Protein AF-A0A2V9KN90-F1 (afdb_monomer)

Structure (mmCIF, N/CA/C/O backbone):
data_AF-A0A2V9KN90-F1
#
_entry.id   AF-A0A2V9KN90-F1
#
loop_
_atom_site.group_PDB
_atom_site.id
_atom_site.type_symbol
_atom_site.label_atom_id
_atom_site.label_alt_id
_atom_site.label_comp_id
_atom_site.label_asym_id
_atom_site.label_entity_id
_atom_site.label_seq_id
_atom_site.pdbx_PDB_ins_code
_atom_site.Cartn_x
_atom_site.Cartn_y
_atom_site.Cartn_z
_atom_site.occupancy
_atom_site.B_iso_or_equiv
_atom_site.auth_seq_id
_atom_site.auth_comp_id
_atom_site.auth_asym_id
_atom_site.auth_atom_id
_atom_site.pdbx_PDB_model_num
ATOM 1 N 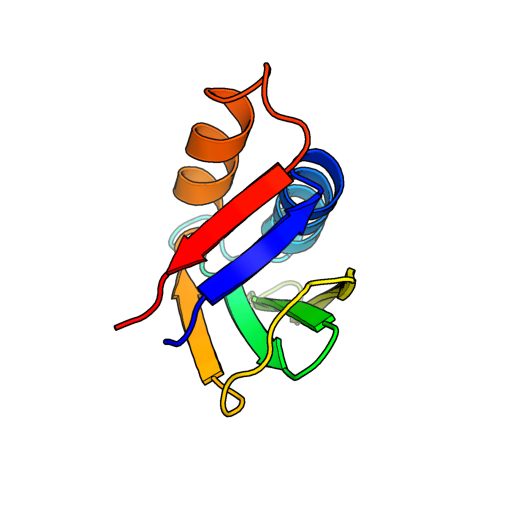N . ASP A 1 1 ? -20.202 5.437 2.237 1.00 67.06 1 ASP A N 1
ATOM 2 C CA . ASP A 1 1 ? -18.839 5.848 2.621 1.00 67.06 1 ASP A CA 1
ATOM 3 C C . ASP A 1 1 ? -17.827 4.859 2.069 1.00 67.06 1 ASP A C 1
ATOM 5 O O . ASP A 1 1 ? -17.872 3.693 2.438 1.00 67.06 1 ASP A O 1
ATOM 9 N N . ARG A 1 2 ? -16.957 5.292 1.148 1.00 86.44 2 ARG A N 1
ATOM 10 C CA . ARG A 1 2 ? -15.882 4.463 0.571 1.00 86.44 2 ARG A CA 1
ATOM 11 C C . ARG A 1 2 ? -14.610 4.633 1.412 1.00 86.44 2 ARG A C 1
ATOM 13 O O . ARG A 1 2 ? -13.662 5.295 0.997 1.00 86.44 2 ARG A O 1
ATOM 20 N N . ALA A 1 3 ? -14.638 4.106 2.635 1.00 93.81 3 ALA A N 1
ATOM 21 C CA . ALA A 1 3 ? -13.513 4.138 3.568 1.00 93.81 3 ALA A CA 1
ATOM 22 C C . ALA A 1 3 ? -12.819 2.771 3.605 1.00 93.81 3 ALA A C 1
ATOM 24 O O . ALA A 1 3 ? -13.475 1.764 3.854 1.00 93.81 3 ALA A O 1
ATOM 25 N N . LEU A 1 4 ? -11.510 2.756 3.361 1.00 95.81 4 LEU A N 1
ATOM 26 C CA . LEU A 1 4 ? -10.657 1.574 3.422 1.00 95.81 4 LEU A CA 1
ATOM 27 C C . LEU A 1 4 ? -9.731 1.681 4.629 1.00 95.81 4 LEU A C 1
ATOM 29 O O . LEU A 1 4 ? -8.994 2.662 4.736 1.00 95.81 4 LEU A O 1
ATOM 33 N N . GLN A 1 5 ? -9.748 0.689 5.518 1.00 97.00 5 GLN A N 1
ATOM 34 C CA . GLN A 1 5 ? -8.826 0.620 6.654 1.00 97.00 5 GLN A CA 1
ATOM 35 C C . GLN A 1 5 ? -7.883 -0.573 6.532 1.00 97.00 5 GLN A C 1
ATOM 37 O O . GLN A 1 5 ? -8.296 -1.665 6.171 1.00 97.00 5 GLN A O 1
ATOM 42 N N . THR A 1 6 ? -6.607 -0.384 6.849 1.00 97.50 6 THR A N 1
ATOM 43 C CA . THR A 1 6 ? -5.599 -1.453 6.776 1.00 97.50 6 THR A CA 1
ATOM 44 C C . THR A 1 6 ? -4.491 -1.228 7.799 1.00 97.50 6 THR A C 1
ATOM 46 O O . THR A 1 6 ? -4.370 -0.137 8.364 1.00 97.50 6 THR A O 1
ATOM 49 N N . ASP A 1 7 ? -3.687 -2.262 8.046 1.00 97.81 7 ASP A N 1
ATOM 50 C CA . ASP A 1 7 ? -2.423 -2.133 8.769 1.00 97.81 7 ASP A CA 1
ATOM 51 C C . ASP A 1 7 ? -1.465 -1.203 8.005 1.00 97.81 7 ASP A C 1
ATOM 53 O O . ASP A 1 7 ? -1.273 -1.323 6.788 1.00 97.81 7 ASP A O 1
ATOM 57 N N . ARG A 1 8 ? -0.887 -0.241 8.729 1.00 97.44 8 ARG A N 1
ATOM 58 C CA . ARG A 1 8 ? -0.008 0.791 8.174 1.00 97.44 8 ARG A CA 1
ATOM 59 C C . ARG A 1 8 ? 1.260 0.183 7.589 1.00 97.44 8 ARG A C 1
ATOM 61 O O . ARG A 1 8 ? 1.698 0.598 6.516 1.00 9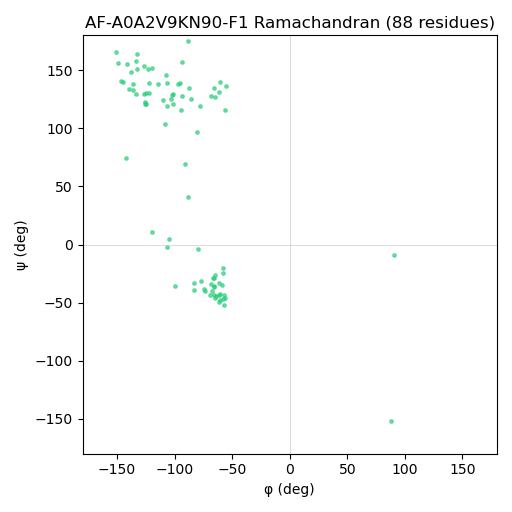7.44 8 ARG A O 1
ATOM 68 N N . LEU A 1 9 ? 1.872 -0.759 8.306 1.00 96.88 9 LEU A N 1
ATOM 69 C CA . LEU A 1 9 ? 3.143 -1.348 7.911 1.00 96.88 9 LEU A CA 1
ATOM 70 C C . LEU A 1 9 ? 2.947 -2.293 6.726 1.00 96.88 9 LEU A C 1
ATOM 72 O O . LEU A 1 9 ? 3.740 -2.247 5.792 1.00 96.88 9 LEU A O 1
ATOM 76 N N . ALA A 1 10 ? 1.873 -3.083 6.713 1.00 97.25 10 ALA A N 1
ATOM 77 C CA . ALA A 1 10 ? 1.504 -3.923 5.580 1.00 97.25 10 ALA A CA 1
ATOM 78 C C . ALA A 1 10 ? 1.339 -3.091 4.301 1.00 97.25 10 ALA A C 1
ATOM 80 O O . ALA A 1 10 ? 1.919 -3.441 3.272 1.00 97.25 10 ALA A O 1
ATOM 81 N N . LEU A 1 11 ? 0.629 -1.958 4.382 1.00 97.00 11 LEU A N 1
ATOM 82 C CA . LEU A 1 11 ? 0.463 -1.050 3.248 1.00 97.00 11 LEU A CA 1
ATOM 83 C C . LEU A 1 11 ? 1.788 -0.420 2.809 1.00 97.00 11 LEU A C 1
ATOM 85 O O . LEU A 1 11 ? 2.091 -0.426 1.619 1.00 97.00 11 LEU A O 1
ATOM 89 N N . LEU A 1 12 ? 2.599 0.078 3.747 1.00 96.94 12 LEU A N 1
ATOM 90 C CA . LEU A 1 12 ? 3.907 0.661 3.431 1.00 96.94 12 LEU A CA 1
ATOM 91 C C . LEU A 1 12 ? 4.809 -0.353 2.716 1.00 96.94 12 LEU A C 1
ATOM 93 O O . LEU A 1 12 ? 5.373 -0.047 1.670 1.00 96.94 12 LEU A O 1
ATOM 97 N N . ARG A 1 13 ? 4.892 -1.582 3.234 1.00 96.56 13 ARG A N 1
ATOM 98 C CA . ARG A 1 13 ? 5.702 -2.647 2.630 1.00 96.56 13 ARG A CA 1
ATOM 99 C C . ARG A 1 13 ? 5.183 -3.076 1.262 1.00 96.56 13 ARG A C 1
ATOM 101 O O . ARG A 1 13 ? 5.990 -3.389 0.393 1.00 96.56 13 ARG A O 1
ATOM 108 N N . ALA A 1 14 ? 3.868 -3.097 1.060 1.00 96.75 14 ALA A N 1
ATOM 109 C CA . ALA A 1 14 ? 3.294 -3.401 -0.245 1.00 96.75 14 ALA A CA 1
ATOM 110 C C . ALA A 1 14 ? 3.603 -2.300 -1.272 1.00 96.75 14 ALA A C 1
ATOM 112 O O . ALA A 1 14 ? 3.970 -2.603 -2.405 1.00 96.75 14 ALA A O 1
ATOM 113 N N . ILE A 1 15 ? 3.543 -1.026 -0.867 1.00 95.44 15 ILE A N 1
ATOM 114 C CA . ILE A 1 15 ? 3.942 0.103 -1.719 1.00 95.44 15 ILE A CA 1
ATOM 115 C C . ILE A 1 15 ? 5.419 -0.004 -2.098 1.00 95.44 15 ILE A C 1
ATOM 117 O O . ILE A 1 15 ? 5.729 0.066 -3.282 1.00 95.44 15 ILE A O 1
ATOM 121 N N . GLU A 1 16 ? 6.310 -0.230 -1.128 1.00 93.44 16 GLU A N 1
ATOM 122 C CA . GLU A 1 16 ? 7.750 -0.383 -1.380 1.00 93.44 16 GLU A CA 1
ATOM 123 C C . GLU A 1 16 ? 8.035 -1.516 -2.378 1.00 93.44 16 GLU A C 1
ATOM 125 O O . GLU A 1 16 ? 8.836 -1.339 -3.289 1.00 93.44 16 GLU A O 1
ATOM 130 N N . ARG A 1 17 ? 7.361 -2.670 -2.251 1.00 92.25 17 ARG A N 1
ATOM 131 C CA . ARG A 1 17 ? 7.538 -3.803 -3.176 1.00 92.25 17 ARG A CA 1
ATOM 132 C C . ARG A 1 17 ? 7.070 -3.482 -4.591 1.00 92.25 17 ARG A C 1
ATOM 134 O O . ARG A 1 17 ? 7.749 -3.839 -5.549 1.00 92.25 17 ARG A O 1
ATOM 141 N N . VAL A 1 18 ? 5.922 -2.824 -4.725 1.00 91.94 18 VAL A N 1
ATOM 142 C CA . VAL A 1 18 ? 5.337 -2.510 -6.032 1.00 91.94 18 VAL A CA 1
ATOM 143 C C . VAL A 1 18 ? 6.051 -1.332 -6.704 1.00 91.94 18 VAL A C 1
ATOM 145 O O . VAL A 1 18 ? 6.185 -1.331 -7.926 1.00 91.94 18 VAL A O 1
ATOM 148 N N . GLU A 1 19 ? 6.575 -0.370 -5.938 1.00 90.12 19 GLU A N 1
ATOM 149 C CA . GLU A 1 19 ? 7.362 0.758 -6.457 1.00 90.12 19 GLU A CA 1
ATOM 150 C C . GLU A 1 19 ? 8.605 0.286 -7.226 1.00 90.12 19 GLU A C 1
ATOM 152 O O . GLU A 1 19 ? 8.932 0.874 -8.258 1.00 90.12 19 GLU A O 1
ATOM 157 N N . LEU A 1 20 ? 9.235 -0.820 -6.804 1.00 87.50 20 LEU A N 1
ATOM 158 C CA . LEU A 1 20 ? 10.385 -1.426 -7.496 1.00 87.50 20 LEU A CA 1
ATOM 159 C C . LEU A 1 20 ? 10.098 -1.811 -8.957 1.00 87.50 20 LEU A C 1
ATOM 161 O O . LEU A 1 20 ? 11.034 -1.982 -9.734 1.00 87.50 20 LEU A O 1
ATOM 165 N N . VAL A 1 21 ? 8.822 -1.959 -9.325 1.00 86.81 21 VAL A N 1
ATOM 166 C CA . VAL A 1 21 ? 8.368 -2.369 -10.664 1.00 86.81 21 VAL A CA 1
ATOM 167 C C . VAL A 1 21 ? 7.801 -1.183 -11.464 1.00 86.81 21 VAL A C 1
ATOM 169 O O . VAL A 1 21 ? 7.295 -1.363 -12.568 1.00 86.81 21 VAL A O 1
ATOM 172 N N . THR A 1 22 ? 7.862 0.043 -10.930 1.00 84.81 22 THR A N 1
ATOM 173 C CA . THR A 1 22 ? 7.332 1.253 -11.589 1.00 84.81 22 THR A CA 1
ATOM 174 C C . THR A 1 22 ? 8.383 2.011 -12.406 1.00 84.81 22 THR A C 1
ATOM 176 O O . THR A 1 22 ? 9.583 1.901 -12.166 1.00 84.81 22 THR A O 1
ATOM 179 N N . ASP A 1 23 ? 7.927 2.809 -13.379 1.00 80.19 23 ASP A N 1
ATOM 180 C CA . ASP A 1 23 ? 8.789 3.709 -14.158 1.00 80.19 23 ASP A CA 1
ATOM 181 C C . ASP A 1 23 ? 9.402 4.808 -13.267 1.00 80.19 23 ASP A C 1
ATOM 183 O O . ASP A 1 23 ? 8.692 5.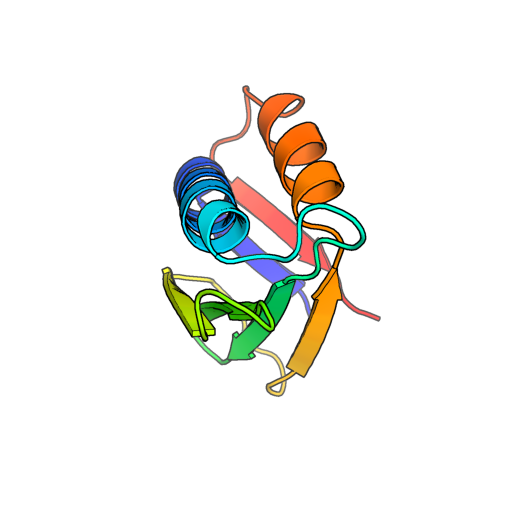546 -12.578 1.00 80.19 23 ASP A O 1
ATOM 187 N N . GLY A 1 24 ? 10.730 4.952 -13.306 1.00 74.50 24 GLY A N 1
ATOM 188 C CA . GLY A 1 24 ? 11.466 5.911 -12.480 1.00 74.50 24 GLY A CA 1
ATOM 189 C C . GLY A 1 24 ? 11.165 7.387 -12.776 1.00 74.50 24 GLY A C 1
ATOM 190 O O . GLY A 1 24 ? 11.280 8.217 -11.868 1.00 74.50 24 GLY A O 1
ATOM 191 N N . ASN A 1 25 ? 10.749 7.721 -14.004 1.00 80.69 25 ASN A N 1
ATOM 192 C CA . ASN A 1 25 ? 10.408 9.087 -14.409 1.00 80.69 25 ASN A CA 1
ATOM 193 C C . ASN A 1 25 ? 8.976 9.471 -14.019 1.00 80.69 25 ASN A C 1
ATOM 195 O O . ASN A 1 25 ? 8.711 10.641 -13.728 1.00 80.69 25 ASN A O 1
ATOM 199 N N . ARG A 1 26 ? 8.040 8.514 -14.031 1.00 81.12 26 ARG A N 1
ATOM 200 C CA . ARG A 1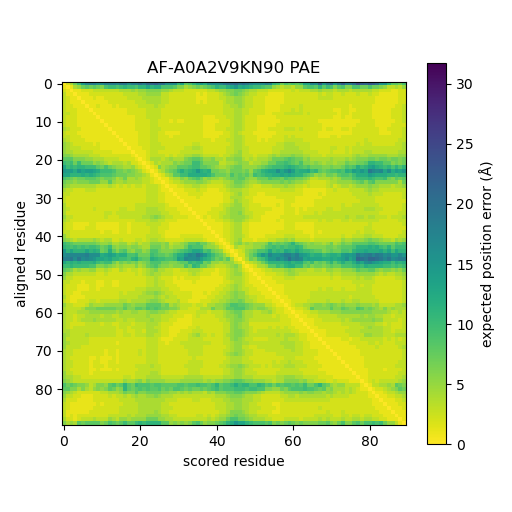 26 ? 6.630 8.729 -13.661 1.00 81.12 26 ARG A CA 1
ATOM 201 C C . ARG A 1 26 ? 6.070 7.523 -12.901 1.00 81.12 26 ARG A C 1
ATOM 203 O O . ARG A 1 26 ? 5.267 6.775 -13.463 1.00 81.12 26 ARG A O 1
ATOM 210 N N . PRO A 1 27 ? 6.442 7.350 -11.622 1.00 85.88 27 PRO A N 1
ATOM 211 C CA . PRO A 1 27 ? 5.982 6.208 -10.853 1.00 85.88 27 PRO A CA 1
ATOM 212 C C . PRO A 1 27 ? 4.479 6.328 -10.603 1.00 85.88 27 PRO A C 1
ATOM 214 O O . PRO A 1 27 ? 3.981 7.352 -10.123 1.00 85.88 27 PRO A O 1
ATOM 217 N N . SER A 1 28 ? 3.747 5.269 -10.934 1.00 90.75 28 SER A N 1
ATOM 218 C CA . SER A 1 28 ? 2.313 5.175 -10.695 1.00 90.75 28 SER A CA 1
ATOM 219 C C . SER A 1 28 ? 1.952 3.777 -10.221 1.00 90.75 28 SER A C 1
ATOM 221 O O . SER A 1 28 ? 2.385 2.781 -10.797 1.00 90.75 28 SER A O 1
ATOM 223 N N . VAL A 1 29 ? 1.143 3.724 -9.167 1.00 93.44 29 VAL A N 1
ATOM 224 C CA . VAL A 1 29 ? 0.559 2.499 -8.632 1.00 93.44 29 VAL A CA 1
ATOM 225 C C . VAL A 1 29 ? -0.955 2.636 -8.651 1.00 93.44 29 VAL A C 1
ATOM 227 O O . VAL A 1 29 ? -1.509 3.637 -8.194 1.00 93.44 29 VAL A O 1
ATOM 230 N N . ALA A 1 30 ? -1.633 1.628 -9.187 1.00 94.31 30 ALA A N 1
ATOM 231 C CA . ALA A 1 30 ? -3.074 1.491 -9.085 1.00 94.31 30 ALA A CA 1
ATOM 232 C C . ALA A 1 30 ? -3.434 0.788 -7.773 1.00 94.31 30 ALA A C 1
ATOM 234 O O . ALA A 1 30 ? -2.961 -0.312 -7.504 1.00 94.31 30 ALA A O 1
ATOM 235 N N . LEU A 1 31 ? -4.283 1.430 -6.980 1.00 95.69 31 LEU A N 1
ATOM 236 C CA . LEU A 1 31 ? -4.933 0.865 -5.809 1.00 95.69 31 LEU A CA 1
ATOM 237 C C . LEU A 1 31 ? -6.298 0.332 -6.234 1.00 95.69 31 LEU A C 1
ATOM 239 O O . LEU A 1 31 ? -7.156 1.110 -6.651 1.00 95.69 31 LEU A O 1
ATOM 243 N N . GLU A 1 32 ? -6.488 -0.974 -6.141 1.00 96.56 32 GLU A N 1
ATOM 244 C CA . GLU A 1 32 ? -7.740 -1.669 -6.417 1.00 96.56 32 GLU A CA 1
ATOM 245 C C . GLU A 1 32 ? -8.320 -2.148 -5.084 1.00 96.56 32 GLU A C 1
ATOM 247 O O . GLU A 1 32 ? -7.814 -3.084 -4.472 1.00 96.56 32 GLU A O 1
ATOM 252 N N . ALA A 1 33 ? -9.348 -1.451 -4.602 1.00 96.31 33 ALA A N 1
ATOM 253 C CA . ALA A 1 33 ? -10.038 -1.793 -3.366 1.00 96.31 33 ALA A CA 1
ATOM 254 C C . ALA A 1 33 ? -11.248 -2.672 -3.681 1.00 96.31 33 ALA A C 1
ATOM 256 O O . ALA A 1 33 ? -12.096 -2.287 -4.490 1.00 96.31 33 ALA A O 1
ATOM 257 N N . ALA A 1 34 ? -11.343 -3.814 -3.009 1.00 96.06 34 ALA A N 1
ATOM 258 C CA . ALA A 1 34 ? -12.468 -4.736 -3.070 1.00 96.06 34 ALA A CA 1
ATOM 259 C C . ALA A 1 34 ? -12.879 -5.141 -1.643 1.00 96.06 34 ALA A C 1
ATOM 261 O O . ALA A 1 34 ? -12.134 -4.892 -0.692 1.00 96.06 34 ALA A O 1
ATOM 262 N N . PRO A 1 35 ? -14.076 -5.715 -1.436 1.00 95.56 35 PRO A N 1
ATOM 263 C CA . PRO A 1 35 ? -14.480 -6.142 -0.105 1.00 95.56 35 PRO A CA 1
ATOM 264 C C . PRO A 1 35 ? -13.478 -7.120 0.530 1.00 95.56 35 PRO A C 1
ATOM 266 O O . PRO A 1 35 ? -13.304 -8.232 0.042 1.00 95.56 35 PRO A O 1
ATOM 269 N N . GLY A 1 36 ? -12.841 -6.699 1.625 1.00 95.88 36 GLY A N 1
ATOM 270 C CA . GLY A 1 36 ? -11.868 -7.497 2.383 1.00 95.88 36 GLY A CA 1
ATOM 271 C C . GLY A 1 36 ? -10.399 -7.354 1.960 1.00 95.88 36 GLY A C 1
ATOM 272 O O . GLY A 1 36 ? -9.521 -7.832 2.683 1.00 95.88 36 GLY A O 1
ATOM 273 N N . GLU A 1 37 ? -10.095 -6.683 0.844 1.00 96.88 37 GLU A N 1
ATOM 274 C CA . GLU A 1 37 ? -8.724 -6.610 0.326 1.00 96.88 37 GLU A CA 1
ATOM 275 C C . GLU A 1 37 ? -8.394 -5.318 -0.435 1.00 96.88 37 GLU A C 1
ATOM 277 O O . GLU A 1 37 ? -9.252 -4.614 -0.974 1.00 96.88 37 GLU A O 1
ATOM 282 N N . LEU A 1 38 ? -7.097 -5.017 -0.476 1.00 97.56 38 LEU A N 1
ATOM 283 C CA . LEU A 1 38 ? -6.501 -3.971 -1.292 1.00 97.56 38 LEU A CA 1
ATOM 284 C C . LEU A 1 38 ? -5.388 -4.576 -2.141 1.00 97.56 38 LEU A C 1
ATOM 286 O O . LEU A 1 38 ? -4.394 -5.066 -1.601 1.00 97.56 38 LEU A O 1
ATOM 290 N N . THR A 1 39 ? -5.514 -4.462 -3.457 1.00 97.31 39 THR A N 1
ATOM 291 C CA . THR A 1 39 ? -4.460 -4.834 -4.400 1.00 97.31 39 THR A CA 1
ATOM 292 C C . THR A 1 39 ? -3.750 -3.584 -4.915 1.00 97.31 39 THR A C 1
ATOM 294 O O . THR A 1 39 ? -4.375 -2.640 -5.393 1.00 97.31 39 THR A O 1
ATOM 297 N N . LEU A 1 40 ? -2.424 -3.575 -4.836 1.00 96.44 40 LEU A N 1
ATOM 298 C CA . LEU A 1 40 ? -1.545 -2.566 -5.410 1.00 96.44 40 LEU A CA 1
ATOM 299 C C . LEU A 1 40 ? -0.946 -3.122 -6.698 1.00 96.44 40 LEU A C 1
ATOM 301 O O . LEU A 1 40 ? -0.403 -4.222 -6.690 1.00 96.44 40 LEU A O 1
ATOM 305 N N . LYS A 1 41 ? -1.025 -2.368 -7.796 1.00 94.06 41 LYS A N 1
ATOM 306 C CA . LYS A 1 41 ? -0.445 -2.746 -9.093 1.00 94.06 41 LYS A CA 1
ATOM 307 C C . LYS A 1 41 ? 0.472 -1.660 -9.626 1.00 94.06 41 LYS A C 1
ATOM 309 O O . LYS A 1 41 ? 0.037 -0.529 -9.826 1.00 94.06 41 LYS A O 1
ATOM 314 N N . GLY A 1 42 ? 1.719 -2.018 -9.879 1.00 90.81 42 GLY A N 1
ATOM 315 C CA . GLY A 1 42 ? 2.735 -1.190 -10.513 1.00 90.81 42 GLY A CA 1
ATOM 316 C C . GLY A 1 42 ? 2.997 -1.699 -11.921 1.00 90.81 42 GLY A C 1
ATOM 317 O O . GLY A 1 42 ? 2.907 -2.897 -12.185 1.00 90.81 42 GLY A O 1
ATOM 318 N N . CYS A 1 43 ? 3.295 -0.784 -12.833 1.00 83.81 43 CYS A N 1
ATOM 319 C CA . CYS A 1 43 ? 3.601 -1.107 -14.218 1.00 83.81 43 CYS A CA 1
ATOM 320 C C . CYS A 1 43 ? 4.811 -0.283 -14.663 1.00 83.81 43 CYS A C 1
ATOM 322 O O . CYS A 1 43 ? 4.898 0.912 -14.358 1.00 83.81 43 CYS A O 1
ATOM 324 N N . SER A 1 44 ? 5.720 -0.914 -15.399 1.00 79.81 44 SER A N 1
ATOM 325 C CA . SER A 1 44 ? 6.794 -0.248 -16.135 1.00 79.81 44 SER A CA 1
ATOM 326 C C . SER A 1 44 ? 6.860 -0.799 -17.556 1.00 79.81 44 SER A C 1
ATOM 328 O O . SER A 1 44 ? 6.522 -1.956 -17.805 1.00 79.81 44 SER A O 1
ATOM 330 N N . GLN A 1 45 ? 7.312 0.033 -18.495 1.00 73.69 45 GLN A N 1
ATOM 331 C CA . GLN A 1 45 ? 7.489 -0.389 -19.888 1.00 73.69 45 GLN A CA 1
ATOM 332 C C . GLN A 1 45 ? 8.607 -1.434 -20.042 1.00 73.69 45 GLN A C 1
ATOM 334 O O . GLN A 1 45 ? 8.515 -2.281 -20.927 1.00 73.69 45 GLN A O 1
ATOM 339 N N . ASP A 1 46 ? 9.611 -1.407 -19.159 1.00 68.69 46 ASP A N 1
ATOM 340 C CA . ASP A 1 46 ? 10.826 -2.219 -19.281 1.00 68.69 46 ASP A CA 1
ATOM 341 C C . ASP A 1 46 ? 10.815 -3.493 -18.414 1.00 68.69 46 ASP A C 1
ATOM 343 O O . ASP A 1 46 ? 11.327 -4.527 -18.841 1.00 68.69 46 ASP A O 1
ATOM 347 N N . CYS A 1 47 ? 10.233 -3.447 -17.207 1.00 63.75 47 CYS A N 1
ATOM 348 C CA . CYS A 1 47 ? 10.287 -4.548 -16.230 1.00 63.75 47 CYS A CA 1
ATOM 349 C C . CYS A 1 47 ? 8.960 -5.316 -16.075 1.00 63.75 47 CYS A C 1
ATOM 351 O O . CYS A 1 47 ? 8.913 -6.293 -15.327 1.00 63.75 47 CYS A O 1
ATOM 353 N N . GLY A 1 48 ? 7.894 -4.914 -16.775 1.00 77.44 48 GLY A N 1
ATOM 354 C CA . GLY A 1 48 ? 6.587 -5.577 -16.738 1.00 77.44 48 GLY A CA 1
ATOM 355 C C . GLY A 1 48 ? 5.658 -5.073 -15.628 1.00 77.44 48 GLY A C 1
ATOM 356 O O . GLY A 1 48 ? 5.704 -3.906 -15.231 1.00 77.44 48 GLY A O 1
ATOM 357 N N . GLU A 1 49 ? 4.767 -5.950 -15.157 1.00 83.62 49 GLU A N 1
ATOM 358 C CA . GLU A 1 49 ? 3.765 -5.649 -14.126 1.00 83.62 49 GLU A CA 1
ATOM 359 C C . GLU A 1 49 ? 4.132 -6.297 -12.785 1.00 83.62 49 GLU A C 1
ATOM 361 O O . GLU A 1 49 ? 4.563 -7.449 -12.728 1.00 83.62 49 GLU A O 1
ATOM 366 N N . GLY A 1 50 ? 3.934 -5.556 -11.694 1.00 88.88 50 GLY A N 1
ATOM 367 C CA . GLY A 1 50 ? 4.085 -6.035 -10.323 1.00 88.88 50 GLY A CA 1
ATOM 368 C C . GLY A 1 50 ? 2.789 -5.840 -9.551 1.00 88.88 50 GLY A C 1
ATOM 369 O O . GLY A 1 50 ? 2.143 -4.800 -9.677 1.00 88.88 50 GLY A O 1
ATOM 370 N N . SER A 1 51 ? 2.404 -6.821 -8.739 1.00 93.25 51 SER A N 1
ATOM 371 C CA . SER A 1 51 ? 1.198 -6.726 -7.919 1.00 93.25 51 SER A CA 1
ATOM 372 C C . SER A 1 51 ? 1.406 -7.261 -6.518 1.00 93.25 51 SER A C 1
ATOM 374 O O . SER A 1 51 ? 2.122 -8.242 -6.325 1.00 93.25 51 SER A O 1
ATOM 376 N N . ASP A 1 52 ? 0.697 -6.672 -5.570 1.00 95.75 52 ASP A N 1
ATOM 377 C CA . ASP A 1 52 ? 0.696 -7.099 -4.183 1.00 95.75 52 ASP A CA 1
ATOM 378 C C . ASP A 1 52 ? -0.687 -6.913 -3.573 1.00 95.75 52 ASP A C 1
ATOM 38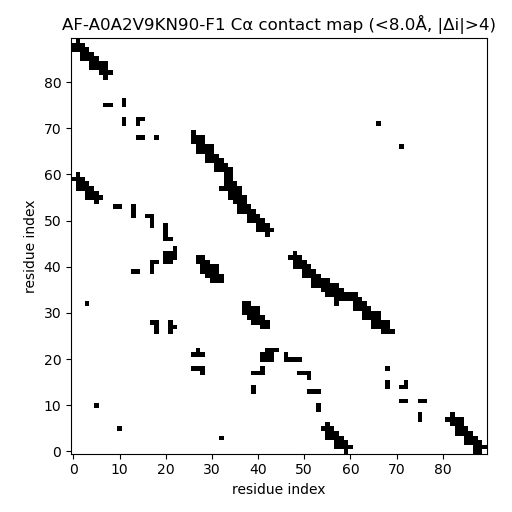0 O O . ASP A 1 52 ? -1.350 -5.919 -3.856 1.00 95.75 52 ASP A O 1
ATOM 384 N N . THR A 1 53 ? -1.138 -7.864 -2.762 1.00 97.50 53 THR A N 1
ATOM 385 C CA . THR A 1 53 ? -2.472 -7.829 -2.153 1.00 97.50 53 THR A CA 1
ATOM 386 C C . THR A 1 53 ? -2.355 -7.954 -0.648 1.00 97.50 53 THR A C 1
ATOM 388 O O . THR A 1 53 ? -1.694 -8.854 -0.131 1.00 97.50 53 THR A O 1
ATOM 391 N N . ILE A 1 54 ? -3.023 -7.044 0.055 1.00 97.81 54 ILE A N 1
ATOM 392 C CA . ILE A 1 54 ? -3.078 -7.007 1.512 1.00 97.81 54 ILE A CA 1
ATOM 393 C C . ILE A 1 54 ? -4.530 -7.049 1.986 1.00 97.81 54 ILE A C 1
ATOM 395 O O . ILE A 1 54 ? -5.436 -6.568 1.304 1.00 97.81 54 ILE A O 1
ATOM 399 N N . ALA A 1 55 ? -4.746 -7.597 3.180 1.00 97.50 55 ALA A N 1
ATOM 400 C CA . ALA A 1 55 ? -6.052 -7.566 3.828 1.00 97.50 55 ALA A CA 1
ATOM 401 C C . ALA A 1 55 ? -6.438 -6.122 4.183 1.00 97.50 55 ALA A C 1
ATOM 403 O O . ALA A 1 55 ? -5.622 -5.379 4.733 1.00 97.50 55 ALA A O 1
ATOM 404 N N . ALA A 1 56 ? -7.681 -5.739 3.900 1.00 97.06 56 ALA A N 1
ATOM 405 C CA . ALA A 1 56 ? -8.192 -4.408 4.201 1.00 97.06 56 ALA A CA 1
ATOM 406 C C . ALA A 1 56 ? -9.685 -4.447 4.550 1.00 97.06 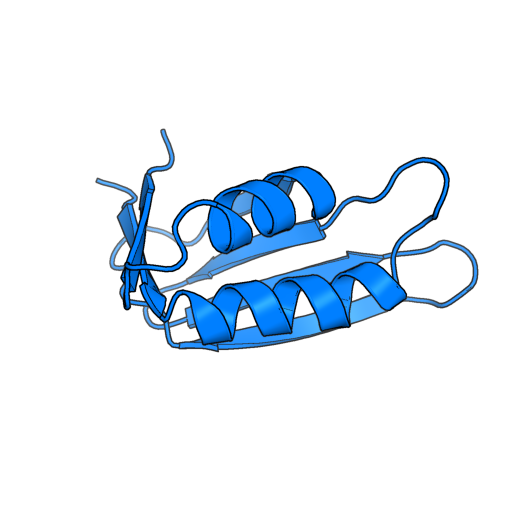56 ALA A C 1
ATOM 408 O O . ALA A 1 56 ? -10.483 -5.122 3.906 1.00 97.06 56 ALA A O 1
ATOM 409 N N . ASP A 1 57 ? -10.086 -3.654 5.537 1.00 96.62 57 ASP A N 1
ATOM 410 C CA . ASP A 1 57 ? -11.488 -3.452 5.875 1.00 96.62 57 ASP A CA 1
ATOM 411 C C . ASP A 1 57 ? -12.081 -2.427 4.901 1.00 96.62 57 ASP A C 1
ATOM 413 O O . ASP A 1 57 ? -11.938 -1.211 5.069 1.00 96.62 57 ASP A O 1
ATOM 417 N N . PHE A 1 58 ? -12.734 -2.928 3.858 1.00 95.62 58 PHE A N 1
ATOM 418 C CA . PHE A 1 58 ? -13.470 -2.137 2.878 1.00 95.62 58 PHE A CA 1
ATOM 419 C C . PHE A 1 58 ? -14.834 -2.786 2.635 1.00 95.62 58 PHE A C 1
ATOM 421 O O . PHE A 1 58 ? -14.921 -3.983 2.387 1.00 95.62 58 PHE A O 1
ATOM 428 N N . ALA A 1 59 ? -15.907 -2.001 2.726 1.00 89.38 59 ALA A N 1
ATOM 429 C CA . ALA A 1 59 ? -17.289 -2.473 2.556 1.00 89.38 59 ALA A CA 1
ATOM 430 C C . ALA A 1 59 ? -18.017 -1.773 1.393 1.00 89.38 59 ALA A C 1
ATOM 432 O O . ALA A 1 59 ? -19.239 -1.849 1.277 1.00 89.38 59 ALA A O 1
ATOM 433 N N . GLY A 1 60 ? -17.277 -1.027 0.569 1.00 87.69 60 GLY A N 1
ATOM 434 C CA . GLY A 1 60 ? -17.820 -0.298 -0.570 1.00 87.69 60 GLY A CA 1
ATOM 435 C C . GLY A 1 60 ? -17.856 -1.125 -1.853 1.00 87.69 60 GLY A C 1
ATOM 436 O O . GLY A 1 60 ? -17.348 -2.241 -1.927 1.00 87.69 60 GLY A O 1
ATOM 437 N N . GLU A 1 61 ? -18.433 -0.527 -2.892 1.00 92.25 61 GLU A N 1
ATOM 438 C CA . GLU A 1 61 ? -18.270 -0.992 -4.269 1.00 92.25 61 GLU A CA 1
ATOM 439 C C . GLU A 1 61 ? -16.792 -0.948 -4.671 1.00 92.25 61 GLU A C 1
ATOM 441 O O . GLU A 1 61 ? -16.087 0.008 -4.324 1.00 92.25 61 GLU A O 1
ATOM 446 N N . ALA A 1 62 ? -16.345 -1.973 -5.403 1.00 93.81 62 ALA A N 1
ATOM 447 C CA . ALA A 1 62 ? -14.970 -2.063 -5.862 1.00 93.81 62 ALA A CA 1
ATOM 448 C C . ALA A 1 62 ? -14.575 -0.817 -6.666 1.00 93.81 62 ALA A C 1
ATOM 450 O O . ALA A 1 62 ? -15.333 -0.328 -7.505 1.00 93.81 62 ALA A O 1
ATOM 451 N N . LEU A 1 63 ? -13.382 -0.294 -6.399 1.00 94.25 63 LEU A N 1
ATOM 452 C CA . LEU A 1 63 ? -12.887 0.918 -7.043 1.00 94.25 63 LEU A CA 1
ATOM 453 C C . LEU A 1 63 ? -11.403 0.810 -7.349 1.00 94.25 63 LEU A C 1
ATOM 455 O O . LEU A 1 63 ? -10.661 0.089 -6.684 1.00 94.25 63 LEU A O 1
ATOM 459 N N . ARG A 1 64 ? -10.977 1.578 -8.349 1.00 95.06 64 ARG A N 1
ATOM 460 C CA . ARG A 1 64 ? -9.585 1.676 -8.771 1.00 95.06 64 ARG A CA 1
ATOM 461 C C .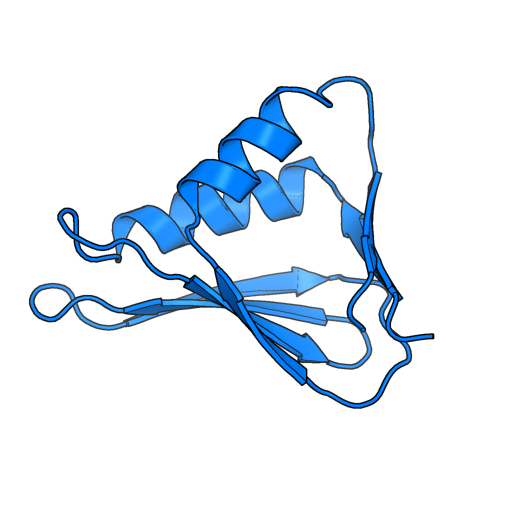 ARG A 1 64 ? -9.148 3.132 -8.798 1.00 95.06 64 ARG A C 1
ATOM 463 O O . ARG A 1 64 ? -9.817 3.959 -9.413 1.00 95.06 64 ARG A O 1
ATOM 470 N N . VAL A 1 65 ? -8.015 3.438 -8.169 1.00 93.62 65 VAL A N 1
ATOM 471 C CA . VAL A 1 65 ? -7.443 4.794 -8.142 1.00 93.62 65 VAL A CA 1
ATOM 472 C C . VAL A 1 65 ? -5.940 4.735 -8.382 1.00 93.62 65 VAL A C 1
ATOM 474 O O . VAL A 1 65 ? -5.245 3.935 -7.768 1.00 93.62 65 VAL A O 1
ATOM 477 N N . GLY A 1 66 ? -5.431 5.583 -9.274 1.00 93.44 66 GLY A N 1
ATOM 478 C CA . GLY A 1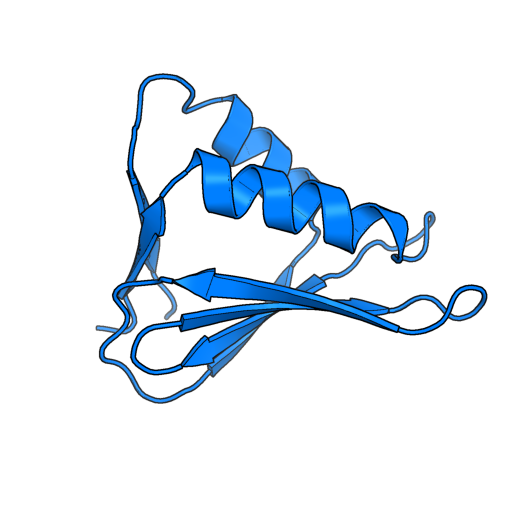 66 ? -3.994 5.730 -9.507 1.00 93.44 66 GLY A CA 1
ATOM 479 C C . GLY A 1 66 ? -3.369 6.748 -8.556 1.00 93.44 66 GLY A C 1
ATOM 480 O O . GLY A 1 66 ? -3.897 7.848 -8.398 1.00 93.44 66 GLY A O 1
ATOM 481 N N . PHE A 1 67 ? -2.227 6.405 -7.966 1.00 92.00 67 PHE A N 1
ATOM 482 C CA . PHE A 1 67 ? -1.447 7.287 -7.099 1.00 92.00 67 PHE A CA 1
ATOM 483 C C . PHE A 1 67 ? 0.037 7.250 -7.448 1.00 92.00 67 PHE A C 1
ATOM 485 O O . PHE A 1 67 ? 0.536 6.283 -8.022 1.00 92.00 67 PHE A O 1
ATOM 492 N N . ASN A 1 68 ? 0.754 8.305 -7.061 1.00 92.88 68 ASN A N 1
ATOM 493 C CA . ASN A 1 68 ? 2.206 8.252 -6.977 1.00 92.88 68 ASN A CA 1
ATOM 494 C C . ASN A 1 68 ? 2.586 7.498 -5.682 1.00 92.88 68 ASN A C 1
ATOM 496 O O . ASN A 1 68 ? 2.208 7.964 -4.600 1.00 92.88 68 ASN A O 1
ATOM 500 N N . PRO A 1 69 ? 3.299 6.358 -5.762 1.00 93.06 69 PRO A N 1
ATOM 501 C CA . PRO A 1 69 ? 3.631 5.542 -4.593 1.00 93.06 69 PRO A CA 1
ATOM 502 C C . PRO A 1 69 ? 4.484 6.291 -3.563 1.00 93.06 69 PRO A C 1
ATOM 504 O O . PRO A 1 69 ? 4.277 6.104 -2.365 1.00 93.06 69 PRO A O 1
ATOM 507 N N . ARG A 1 70 ? 5.362 7.205 -4.003 1.00 92.12 70 ARG A N 1
ATOM 508 C CA . ARG A 1 70 ? 6.265 7.954 -3.113 1.00 92.12 70 ARG A CA 1
ATOM 509 C C . ARG A 1 70 ? 5.506 8.792 -2.096 1.00 92.12 70 ARG A C 1
ATOM 511 O O . ARG A 1 70 ? 5.827 8.765 -0.915 1.00 92.12 70 ARG A O 1
ATOM 518 N N . TYR A 1 71 ? 4.444 9.469 -2.528 1.00 93.62 71 TYR A N 1
ATOM 519 C CA . TYR A 1 71 ? 3.639 10.303 -1.632 1.00 93.62 71 TYR A CA 1
ATOM 520 C C . TYR A 1 71 ? 2.915 9.476 -0.567 1.00 93.62 71 TYR A C 1
ATOM 522 O O . TYR A 1 71 ? 2.800 9.905 0.581 1.00 93.62 71 TYR A O 1
ATOM 530 N N . LEU A 1 72 ? 2.446 8.277 -0.925 1.00 93.25 72 LEU A N 1
ATOM 531 C CA . LEU A 1 72 ? 1.837 7.369 0.044 1.00 93.25 72 LEU A CA 1
ATOM 532 C C . LEU A 1 72 ? 2.888 6.819 1.016 1.00 93.25 72 LEU A C 1
ATOM 534 O O . LEU A 1 72 ? 2.643 6.813 2.219 1.00 93.25 72 LEU A O 1
ATOM 538 N N . ALA A 1 73 ? 4.061 6.411 0.528 1.00 94.62 73 ALA A N 1
ATOM 539 C CA . ALA A 1 73 ? 5.148 5.920 1.373 1.00 94.62 73 ALA A CA 1
ATOM 540 C C . ALA A 1 73 ? 5.640 6.988 2.368 1.00 94.62 73 ALA A C 1
ATOM 542 O O . ALA A 1 73 ? 5.806 6.696 3.556 1.00 94.62 73 ALA A O 1
ATOM 543 N N . GLU A 1 74 ? 5.805 8.235 1.916 1.00 95.31 74 GLU A N 1
ATOM 544 C CA . GLU A 1 74 ? 6.167 9.381 2.759 1.00 95.31 74 GLU A CA 1
ATOM 545 C C . GLU A 1 74 ? 5.122 9.630 3.852 1.00 95.31 74 GLU A C 1
ATOM 547 O O . GLU A 1 74 ? 5.471 9.727 5.030 1.00 95.31 74 GLU A O 1
ATOM 552 N N . PHE A 1 75 ? 3.834 9.655 3.490 1.00 94.31 75 PHE A N 1
ATOM 553 C CA . PHE A 1 75 ? 2.742 9.789 4.454 1.00 94.31 75 PHE A CA 1
ATOM 554 C C . PHE A 1 75 ? 2.783 8.679 5.515 1.00 94.31 75 PHE A C 1
ATOM 556 O O . PHE A 1 75 ? 2.792 8.967 6.713 1.00 94.31 75 PHE A O 1
ATOM 563 N N . LEU A 1 76 ? 2.856 7.414 5.091 1.00 95.31 76 LEU A N 1
ATOM 564 C CA . LEU A 1 76 ? 2.848 6.252 5.989 1.00 95.31 76 LEU A CA 1
ATOM 565 C C . LEU A 1 76 ? 4.088 6.181 6.884 1.00 95.31 76 LEU A C 1
ATOM 567 O O . LEU A 1 76 ? 4.015 5.638 7.991 1.00 95.31 76 LEU A O 1
ATOM 571 N N . SER A 1 77 ? 5.213 6.719 6.418 1.00 94.81 77 SER A N 1
ATOM 572 C CA . SER A 1 77 ? 6.443 6.843 7.201 1.00 94.81 77 SER A CA 1
ATOM 573 C C . SER A 1 77 ? 6.336 7.955 8.245 1.00 94.81 77 SER A C 1
ATOM 575 O O . SER A 1 77 ? 6.790 7.780 9.374 1.00 94.81 77 SER A O 1
ATOM 577 N N . ALA A 1 78 ? 5.687 9.072 7.904 1.00 94.88 78 ALA A N 1
ATOM 578 C CA . ALA A 1 78 ? 5.479 10.194 8.815 1.00 94.88 78 ALA A CA 1
ATOM 579 C C . ALA A 1 78 ? 4.517 9.856 9.968 1.00 94.88 78 ALA A C 1
ATOM 581 O O . ALA A 1 78 ? 4.720 10.314 11.091 1.00 94.88 78 ALA A O 1
ATOM 582 N N . VAL A 1 79 ? 3.501 9.016 9.733 1.00 92.94 79 VAL A N 1
ATOM 583 C CA . VAL A 1 79 ? 2.549 8.569 10.772 1.00 92.94 79 VAL A CA 1
ATOM 584 C C . VAL A 1 79 ? 3.015 7.307 11.517 1.00 92.94 79 VAL A C 1
ATOM 586 O O . VAL A 1 79 ? 2.225 6.409 11.808 1.00 92.94 79 VAL A O 1
ATOM 589 N N . SER A 1 80 ? 4.307 7.223 11.845 1.00 89.25 80 SER A N 1
ATOM 590 C CA . SER A 1 80 ? 4.958 6.023 12.401 1.00 89.25 80 SER A CA 1
ATOM 591 C C . SER A 1 80 ? 4.359 5.492 13.713 1.00 89.25 80 SER A C 1
ATOM 593 O O . SER A 1 80 ? 4.474 4.298 13.981 1.00 89.25 80 SER A O 1
ATOM 595 N N . GLY A 1 81 ? 3.688 6.342 14.498 1.00 91.62 81 GLY A N 1
ATOM 596 C CA . GLY A 1 81 ? 3.010 5.965 15.745 1.00 91.62 81 GLY A CA 1
ATOM 597 C C . GLY A 1 81 ? 1.631 5.312 15.579 1.00 91.62 81 GLY A C 1
ATOM 598 O O . GLY A 1 81 ? 1.030 4.929 16.578 1.00 91.62 81 GLY A O 1
ATOM 599 N N . ALA A 1 82 ? 1.105 5.200 14.355 1.00 94.62 82 ALA A N 1
ATOM 600 C CA . ALA A 1 82 ? -0.183 4.562 14.089 1.00 94.62 82 ALA A CA 1
ATOM 601 C C . ALA A 1 82 ? -0.012 3.097 13.650 1.00 94.62 82 ALA A C 1
ATOM 603 O O . ALA A 1 82 ? 0.840 2.787 12.817 1.00 94.62 82 ALA A O 1
ATOM 604 N N . GLU A 1 83 ? -0.859 2.201 14.158 1.00 96.00 83 GLU A N 1
ATOM 605 C CA . GLU A 1 83 ? -0.920 0.804 13.695 1.00 96.00 83 GLU A CA 1
ATOM 606 C C . GLU A 1 83 ? -1.788 0.660 12.440 1.00 96.00 83 GLU A C 1
ATOM 608 O O . GLU A 1 83 ? -1.437 -0.061 11.510 1.00 96.00 83 GLU A O 1
ATOM 613 N N . ARG A 1 84 ? -2.905 1.394 12.376 1.00 96.81 84 ARG A N 1
ATOM 614 C CA . ARG A 1 84 ? -3.850 1.352 11.252 1.00 96.81 84 ARG A CA 1
ATOM 615 C C . ARG A 1 84 ? -3.996 2.712 10.586 1.00 96.81 84 ARG A C 1
ATOM 617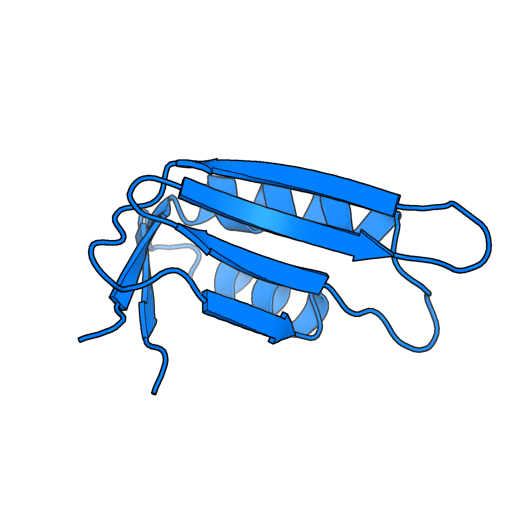 O O . ARG A 1 84 ? -3.866 3.753 11.227 1.00 96.81 84 ARG A O 1
ATOM 624 N N . VAL A 1 85 ? -4.317 2.691 9.297 1.00 96.62 85 VAL A N 1
ATOM 625 C CA . VAL A 1 85 ? -4.593 3.885 8.485 1.00 96.62 85 VAL A CA 1
ATOM 626 C C . VAL A 1 85 ? -5.937 3.763 7.786 1.00 96.62 85 VAL A C 1
ATOM 628 O O . VAL A 1 85 ? -6.412 2.658 7.535 1.00 96.62 85 VAL A O 1
ATOM 631 N N . CYS A 1 86 ? -6.550 4.907 7.477 1.00 95.31 86 CYS A N 1
ATOM 632 C CA . CYS A 1 86 ? -7.836 4.993 6.793 1.00 95.31 86 CYS A CA 1
ATOM 633 C C . CYS A 1 86 ? -7.702 5.866 5.541 1.00 95.31 86 CYS A C 1
ATOM 635 O O . CYS A 1 86 ? -7.362 7.045 5.642 1.00 95.31 86 CYS A O 1
ATOM 637 N N . LEU A 1 87 ? -7.996 5.295 4.374 1.00 93.69 87 LEU A N 1
ATOM 638 C CA . LEU A 1 87 ? -8.093 6.005 3.102 1.00 93.69 87 LEU A CA 1
ATOM 639 C C . LEU A 1 87 ? -9.572 6.222 2.780 1.00 93.69 87 LEU A C 1
ATOM 641 O O . LEU A 1 87 ? -10.342 5.266 2.689 1.00 93.69 87 LEU A O 1
ATOM 645 N N . ARG A 1 88 ? -9.987 7.481 2.621 1.00 93.19 88 ARG A N 1
ATOM 646 C CA . ARG A 1 88 ? -11.357 7.830 2.225 1.00 93.19 88 ARG A CA 1
ATOM 647 C C . ARG A 1 88 ? -11.374 8.309 0.785 1.00 93.19 88 ARG A C 1
ATOM 649 O O . ARG A 1 88 ? -10.760 9.325 0.463 1.00 93.19 88 ARG A O 1
ATOM 656 N N . PHE A 1 89 ? -12.114 7.594 -0.050 1.00 88.94 89 PHE A N 1
ATOM 657 C CA . PHE A 1 89 ? -12.343 7.951 -1.444 1.00 88.94 89 PHE A CA 1
ATOM 658 C C . PHE A 1 89 ? -13.661 8.723 -1.560 1.00 88.94 89 PHE A C 1
ATOM 660 O O . PHE A 1 89 ? -14.636 8.388 -0.878 1.00 88.94 89 PHE A O 1
ATOM 667 N N . LYS A 1 90 ? -13.670 9.777 -2.382 1.00 83.44 90 LYS A N 1
ATOM 668 C CA . LYS A 1 90 ? -14.904 10.483 -2.749 1.00 83.44 90 LYS A CA 1
ATOM 669 C C . LYS A 1 90 ? -15.702 9.701 -3.788 1.00 83.44 90 LYS A C 1
ATOM 671 O O . LYS A 1 90 ? -15.089 8.922 -4.553 1.00 83.44 90 LYS A O 1
#

Sequence (90 aa):
DRALQTDRLALLRAIERVELVTDGNRPSVALEAAPGELTLKGCSQDCGEGSDTIAADFAGEALRVGFNPRYLAEFLSAVSGAERVCLRFK

Nearest PDB structures (foldseek):
  7azl-assembly1_D  TM=9.812E-01  e=9.002E-08  Escherichia coli 2-427-07_S4_C3
  7azl-assembly2_C  TM=9.818E-01  e=1.302E-07  Escherichia coli 2-427-07_S4_C3
  7azc-assembly2_C  TM=9.795E-01  e=1.384E-07  Escherichia coli 2-427-07_S4_C3
  7azl-assembly2_B  TM=9.809E-01  e=1.770E-07  Escherichia coli 2-427-07_S4_C3
  8vat-assembly1_G  TM=9.721E-01  e=2.407E-07  Escherichia coli

Mean predicted aligned error: 3.77 Å

Solvent-accessible surface area (backbone atoms only — not comparable to full-atom values): 4868 Å² total; per-residue (Å²): 125,46,50,37,33,34,48,35,64,62,50,40,53,41,44,59,60,21,52,77,28,26,33,90,91,67,48,43,29,36,41,38,40,36,72,50,30,37,35,41,37,11,48,21,96,86,77,40,75,28,74,43,74,45,72,21,56,28,86,40,81,69,46,76,48,80,42,51,48,65,63,52,44,52,51,53,58,72,48,65,92,50,65,61,45,75,50,76,55,133

Radius of gyration: 12.53 Å; Cα contacts (8 Å, |Δi|>4): 191; chains: 1; bounding box: 30×18×36 Å

pLDDT: mean 91.51, std 7.15, range [63.75, 97.81]

Secondary structure (DSSP, 8-state):
-EEEEEEHHHHHHHHHHHHTTS-SSS--EEEEEETTEEEEEEEETTTEEEEEEEE-EE-S--EEEEE-HHHHHHHHHHTTT-SEEEEEE-

Foldseek 3Di:
DFKKKDFLVLLLVQLVQQQVAADPVQWKWKWKDDAQKTKIWHHDPPRGIDIDMDTIHGDDDIDIDMDRSVVSNVVSVVPVVDGMDMDDDD